Protein 1TUC (pdb70)

Organism: Gallus gallus (NCBI:txid9031)

Structure (mmCIF, N/CA/C/O backbone):
data_1TUC
#
_entry.id   1TUC
#
_cell.length_a   41.800
_cell.length_b   41.800
_cell.length_c   92.040
_cell.angle_alpha   90.00
_cell.angle_beta   90.00
_cell.angle_gamma   90.00
#
_symmetry.space_grou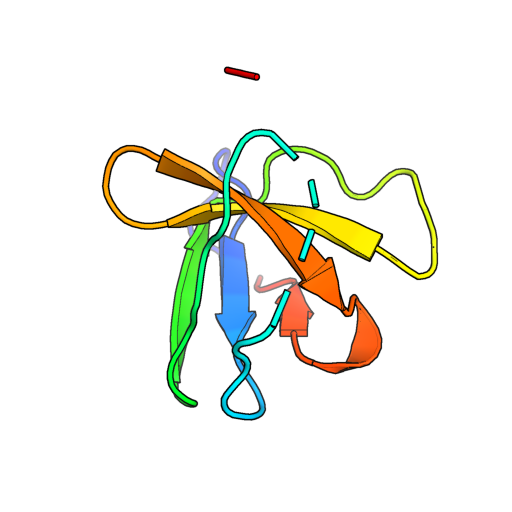p_name_H-M   'P 43 21 2'
#
loop_
_entity.id
_entity.type
_entity.pdbx_description
1 polymer ALPHA-SPECTRIN
2 water water
#
loop_
_atom_site.group_PDB
_atom_site.id
_atom_site.type_symbol
_atom_site.label_atom_id
_atom_site.label_alt_id
_atom_site.label_comp_id
_atom_site.label_asym_id
_atom_site.label_entity_id
_atom_site.label_seq_id
_atom_site.pdbx_PDB_ins_code
_atom_site.Cartn_x
_atom_site.Cartn_y
_atom_site.Cartn_z
_atom_site.occupancy
_atom_site.B_iso_or_equiv
_atom_site.auth_seq_id
_atom_site.auth_comp_id
_atom_site.auth_asym_id
_atom_site.auth_atom_id
_atom_site.pdbx_PDB_model_num
ATOM 1 N N . MET A 1 1 ? 10.369 14.621 21.432 1.00 65.06 100 MET A N 1
ATOM 2 C CA . MET A 1 1 ? 10.650 15.956 22.008 1.00 64.33 100 MET A CA 1
ATOM 3 C C . MET A 1 1 ? 9.532 16.934 21.681 1.00 62.88 100 MET A C 1
ATOM 4 O O . MET A 1 1 ? 8.888 16.845 20.634 1.00 63.21 100 MET A O 1
ATOM 9 N N . GLY A 1 2 ? 9.357 17.910 22.556 1.00 60.86 101 GLY A N 1
ATOM 10 C CA . GLY A 1 2 ? 8.295 18.876 22.367 1.00 58.17 101 GLY A CA 1
ATOM 11 C C . GLY A 1 2 ? 7.192 18.370 23.260 1.00 56.42 101 GLY A C 1
ATOM 12 O O . GLY A 1 2 ? 6.550 17.379 22.925 1.00 56.62 101 GLY A O 1
ATOM 13 N N . PRO A 1 3 ? 7.019 18.971 24.449 1.00 54.87 20 PRO A N 1
ATOM 14 C CA . PRO A 1 3 ? 5.999 18.590 25.426 1.00 53.95 20 PRO A CA 1
ATOM 15 C C . PRO A 1 3 ? 4.609 18.327 24.848 1.00 53.61 20 PRO A C 1
ATOM 16 O O . PRO A 1 3 ? 4.079 19.124 24.068 1.00 52.14 20 PRO A O 1
ATOM 20 N N . ARG A 1 4 ? 4.048 17.186 25.242 1.00 54.14 21 ARG A N 1
ATOM 21 C CA . ARG A 1 4 ? 2.723 16.742 24.820 1.00 54.46 21 ARG A CA 1
ATOM 22 C C . ARG A 1 4 ? 1.971 16.214 26.029 1.00 53.07 21 ARG A C 1
ATOM 23 O O . ARG A 1 4 ? 2.578 15.884 27.046 1.00 52.56 21 ARG A O 1
ATOM 31 N N . GLU A 1 5 ? 0.648 16.138 25.910 1.00 51.77 22 GLU A N 1
ATOM 32 C CA . GLU A 1 5 ? -0.220 15.653 26.979 1.00 49.59 22 GLU A CA 1
ATOM 33 C C . GLU A 1 5 ? 0.014 14.166 27.271 1.00 47.00 22 GLU A C 1
ATOM 34 O O . GLU A 1 5 ? -0.298 13.307 26.446 1.00 46.23 22 GLU A O 1
ATOM 40 N N . VAL A 1 6 ? 0.601 13.862 28.427 1.00 42.93 23 VAL A N 1
ATOM 41 C CA . VAL A 1 6 ? 0.840 12.465 28.803 1.00 39.03 23 VAL A CA 1
ATOM 42 C C . VAL A 1 6 ? 0.022 12.118 30.043 1.00 37.00 23 VAL A C 1
ATOM 43 O O . VAL A 1 6 ? -0.304 12.996 30.844 1.00 37.42 23 VAL A O 1
ATOM 47 N N . THR A 1 7 ? -0.290 10.842 30.209 1.00 33.17 24 THR A N 1
ATOM 48 C CA . THR A 1 7 ? -1.056 10.388 31.367 1.00 30.08 24 THR A CA 1
ATOM 49 C C . THR A 1 7 ? -0.308 9.187 31.944 1.00 26.46 24 THR A C 1
ATOM 50 O O . THR A 1 7 ? 0.579 8.627 31.298 1.00 26.98 24 THR A O 1
ATOM 54 N N . MET A 1 8 ? -0.633 8.816 33.169 1.00 24.36 25 MET A N 1
ATOM 55 C CA . MET A 1 8 ? -0.007 7.659 33.779 1.00 23.16 25 MET A CA 1
ATOM 56 C C . MET A 1 8 ? -0.943 7.004 34.780 1.00 22.90 25 MET A C 1
ATOM 57 O O . MET A 1 8 ? -1.841 7.652 35.348 1.00 20.85 25 MET A O 1
ATOM 62 N N . LYS A 1 9 ? -0.780 5.695 34.929 1.00 23.20 26 LYS A N 1
ATOM 63 C CA . LYS A 1 9 ? -1.571 4.920 35.872 1.00 24.05 26 LYS A CA 1
ATOM 64 C C . LYS A 1 9 ? -0.648 4.564 37.033 1.00 22.88 26 LYS A C 1
ATOM 65 O O . LYS A 1 9 ? 0.573 4.463 36.852 1.00 21.58 26 LYS A O 1
ATOM 71 N N . LYS A 1 10 ? -1.217 4.432 38.227 1.00 22.31 27 LYS A N 1
ATOM 72 C CA . LYS A 1 10 ? -0.432 4.105 39.409 1.00 21.69 27 LYS A CA 1
ATOM 73 C C . LYS A 1 10 ? 0.285 2.803 39.112 1.00 22.53 27 LYS A C 1
ATOM 74 O O . LYS A 1 10 ? -0.319 1.865 38.601 1.00 22.12 27 LYS A O 1
ATOM 80 N N . GLY A 1 11 ? 1.599 2.789 39.306 1.00 21.85 28 GLY A N 1
ATOM 81 C CA . GLY A 1 11 ? 2.345 1.578 39.061 1.00 18.51 28 GLY A CA 1
ATOM 82 C C . GLY A 1 11 ? 3.185 1.619 37.816 1.00 17.67 28 GLY A C 1
ATOM 83 O O . GLY A 1 11 ? 4.051 0.778 37.661 1.00 18.96 28 GLY A O 1
ATOM 84 N N . ASP A 1 12 ? 2.935 2.560 36.919 1.00 17.26 29 ASP A N 1
ATOM 85 C CA . ASP A 1 12 ? 3.739 2.647 35.704 1.00 18.05 29 ASP A CA 1
ATOM 86 C C . ASP A 1 12 ? 5.165 3.051 36.058 1.00 17.81 29 ASP A C 1
ATOM 87 O O . ASP A 1 12 ? 5.390 3.770 37.040 1.00 17.91 29 ASP A O 1
ATOM 92 N N . ILE A 1 13 ? 6.128 2.538 35.298 1.00 15.89 30 ILE A N 1
ATOM 93 C CA . ILE A 1 13 ? 7.539 2.890 35.482 1.00 16.53 30 ILE A CA 1
ATOM 94 C C . ILE A 1 13 ? 7.900 3.668 34.217 1.00 14.59 30 ILE A C 1
ATOM 95 O O . ILE A 1 13 ? 7.772 3.156 33.096 1.00 12.81 30 ILE A O 1
ATOM 100 N N . LEU A 1 14 ? 8.229 4.945 34.406 1.00 14.16 31 LEU A N 1
ATOM 101 C CA . LEU A 1 14 ? 8.536 5.843 33.294 1.00 14.80 31 LEU A CA 1
ATOM 102 C C . LEU A 1 14 ? 9.994 6.232 33.225 1.00 14.00 31 LEU A C 1
ATOM 103 O O . LEU A 1 14 ? 10.673 6.315 34.239 1.00 12.82 31 LEU A O 1
ATOM 108 N N . THR A 1 15 ? 10.477 6.458 32.009 1.00 15.38 32 THR A N 1
ATOM 109 C CA . THR A 1 15 ? 11.851 6.892 31.831 1.00 17.27 32 THR A CA 1
ATOM 110 C C . THR A 1 15 ? 11.874 8.400 32.088 1.00 17.78 32 THR A C 1
ATOM 111 O O . THR A 1 15 ? 11.101 9.161 31.479 1.00 18.23 32 THR A O 1
ATOM 115 N N . LEU A 1 16 ? 12.692 8.795 33.056 1.00 17.58 33 LEU A N 1
ATOM 116 C CA . LEU A 1 16 ? 12.865 10.187 33.471 1.00 16.87 33 LEU A CA 1
ATOM 117 C C . LEU A 1 16 ? 13.825 10.917 32.542 1.00 17.59 33 LEU A C 1
ATOM 118 O O . LEU A 1 16 ? 14.987 10.529 32.403 1.00 18.64 33 LEU A O 1
ATOM 123 N N . LEU A 1 17 ? 13.347 11.997 31.936 1.00 16.90 34 LEU A N 1
ATOM 124 C CA . LEU A 1 17 ? 14.168 12.783 31.035 1.00 15.99 34 LEU A CA 1
ATOM 125 C C . LEU A 1 17 ? 14.784 14.027 31.687 1.00 16.08 34 LEU A C 1
ATOM 126 O O . LEU A 1 17 ? 15.949 14.353 31.447 1.00 16.78 34 LEU A O 1
ATOM 131 N N . ASN A 1 18 ? 14.014 14.726 32.503 1.00 15.02 35 ASN A N 1
ATOM 132 C CA . ASN A 1 18 ? 14.523 15.944 33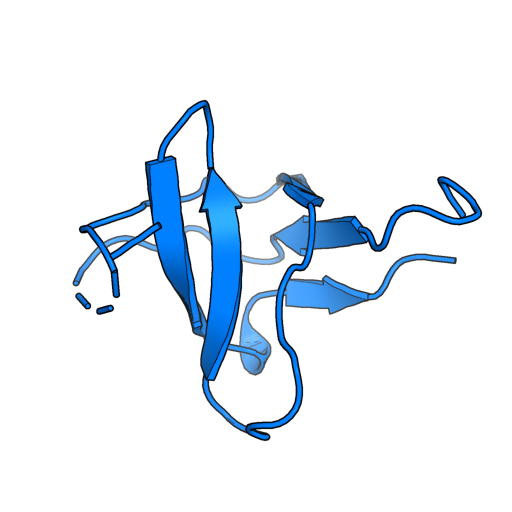.122 1.00 14.08 35 ASN A CA 1
ATOM 133 C C . ASN A 1 18 ? 13.855 16.197 34.465 1.00 12.49 35 ASN A C 1
ATOM 134 O O . ASN A 1 18 ? 12.634 16.361 34.541 1.00 12.70 35 ASN A O 1
ATOM 139 N N . SER A 1 19 ? 14.655 16.212 35.521 1.00 11.35 36 SER A N 1
ATOM 140 C CA . SER A 1 19 ? 14.131 16.466 36.853 1.00 14.63 36 SER A CA 1
ATOM 141 C C . SER A 1 19 ? 14.773 17.683 37.477 1.00 14.08 36 SER A C 1
ATOM 142 O O . SER A 1 19 ? 14.951 17.725 38.680 1.00 16.40 36 SER A O 1
ATOM 145 N N . THR A 1 20 ? 15.163 18.651 36.658 1.00 14.60 37 THR A N 1
ATOM 146 C CA . THR A 1 20 ? 15.789 19.866 37.169 1.00 14.96 37 THR A CA 1
ATOM 147 C C . THR A 1 20 ? 14.770 20.735 37.928 1.00 15.69 37 THR A C 1
ATOM 148 O O . THR A 1 20 ? 15.134 21.492 38.822 1.00 16.36 37 THR A O 1
ATOM 152 N N . ASN A 1 21 ? 13.493 20.612 37.584 1.00 15.21 38 ASN A N 1
ATOM 153 C CA . ASN A 1 21 ? 12.466 21.394 38.252 1.00 16.41 38 ASN A CA 1
ATOM 154 C C .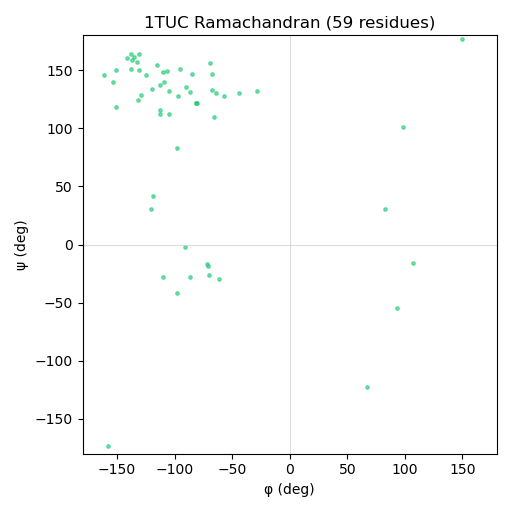 ASN A 1 21 ? 11.948 20.597 39.454 1.00 19.39 38 ASN A C 1
ATOM 155 O O . ASN A 1 21 ? 11.684 19.392 39.345 1.00 19.26 38 ASN A O 1
ATOM 160 N N . LYS A 1 22 ? 11.796 21.258 40.600 1.00 20.40 39 LYS A N 1
ATOM 161 C CA . LYS A 1 22 ? 11.334 20.561 41.794 1.00 21.98 39 LYS A CA 1
ATOM 162 C C . LYS A 1 22 ? 9.869 20.129 41.807 1.00 21.54 39 LYS A C 1
ATOM 163 O O . LYS A 1 22 ? 9.483 19.253 42.582 1.00 22.83 39 LYS A O 1
ATOM 169 N N . ASP A 1 23 ? 9.053 20.718 40.942 1.00 19.54 40 ASP A N 1
ATOM 170 C CA . ASP A 1 23 ? 7.644 20.381 40.910 1.00 19.32 40 ASP A CA 1
ATOM 171 C C . ASP A 1 23 ? 7.152 19.610 39.690 1.00 17.02 40 ASP A C 1
ATOM 172 O O . ASP A 1 23 ? 6.184 18.855 39.785 1.00 15.52 40 ASP A O 1
ATOM 177 N N . TRP A 1 24 ? 7.808 19.790 38.550 1.00 17.04 41 TRP A N 1
ATOM 178 C CA . TRP A 1 24 ? 7.388 19.132 37.311 1.00 17.41 41 TRP A CA 1
ATOM 179 C C . TRP A 1 24 ? 8.563 18.477 36.618 1.00 16.14 41 TRP A C 1
ATOM 180 O O . TRP A 1 24 ? 9.556 19.132 36.322 1.00 16.01 41 TRP A O 1
ATOM 191 N N . TRP A 1 25 ? 8.423 17.178 36.366 1.00 15.70 42 TRP A N 1
ATOM 192 C CA . TRP A 1 25 ? 9.457 16.387 35.737 1.00 14.24 42 TRP A CA 1
ATOM 193 C C . TRP A 1 25 ? 9.048 15.915 34.349 1.00 13.78 42 TRP A C 1
ATOM 194 O O . TRP A 1 25 ? 7.900 15.545 34.134 1.00 14.35 42 TRP A O 1
ATOM 205 N N . LYS A 1 26 ? 9.979 15.994 33.404 1.00 14.31 43 LYS A N 1
ATOM 206 C CA . LYS A 1 26 ? 9.746 15.563 32.032 1.00 14.70 43 LYS A CA 1
ATOM 207 C C . LYS A 1 26 ? 10.048 14.070 31.954 1.00 15.65 43 LYS A C 1
ATOM 208 O O . LYS A 1 26 ? 11.077 13.591 32.438 1.00 15.74 43 LYS A O 1
ATOM 214 N N . VAL A 1 27 ? 9.119 13.337 31.362 1.00 17.43 44 VAL A N 1
ATOM 215 C CA . VAL A 1 27 ? 9.221 11.903 31.238 1.00 19.32 44 VAL A CA 1
ATOM 216 C C . VAL A 1 27 ? 8.772 11.449 29.858 1.00 22.07 44 VAL A C 1
ATOM 217 O O . VAL A 1 27 ? 8.126 12.193 29.105 1.00 19.24 44 VAL A O 1
ATOM 221 N N . GLU A 1 28 ? 9.134 10.213 29.541 1.00 26.30 45 GLU A N 1
ATOM 222 C CA . GLU A 1 28 ? 8.760 9.588 28.287 1.00 32.54 45 GLU A CA 1
ATOM 223 C C . GLU A 1 28 ? 7.647 8.572 28.562 1.00 33.97 45 GLU A C 1
ATOM 224 O O . GLU A 1 28 ? 7.842 7.623 29.313 1.00 33.00 45 GLU A O 1
ATOM 230 N N . VAL A 1 29 ? 6.446 8.849 28.066 1.00 37.92 46 VAL A N 1
ATOM 231 C CA . VAL A 1 29 ? 5.320 7.944 28.254 1.00 43.38 46 VAL A CA 1
ATOM 232 C C . VAL A 1 29 ? 4.983 7.388 26.877 1.00 46.95 46 VAL A C 1
ATOM 233 O O . VAL A 1 29 ? 4.492 8.119 26.001 1.00 47.25 46 VAL A O 1
ATOM 237 N N . ASN A 1 30 ? 5.214 6.087 26.704 1.00 51.45 47 ASN A N 1
ATOM 238 C CA . ASN A 1 30 ? 4.994 5.410 25.422 1.00 54.67 47 ASN A CA 1
ATOM 239 C C . ASN A 1 30 ? 6.050 6.014 24.491 1.00 55.65 47 ASN A C 1
ATOM 240 O O . ASN A 1 30 ? 7.249 5.984 24.813 1.00 56.20 47 ASN A O 1
ATOM 245 N N . ASP A 1 31 ? 5.620 6.609 23.381 1.00 55.81 48 ASP A N 1
ATOM 246 C CA . ASP A 1 31 ? 6.560 7.229 22.442 1.00 56.33 48 ASP A CA 1
ATOM 247 C C . ASP A 1 31 ? 6.207 8.719 22.382 1.00 54.03 48 ASP A C 1
ATOM 248 O O . ASP A 1 31 ? 6.226 9.345 21.320 1.00 54.40 48 ASP A O 1
ATOM 253 N N . ARG A 1 32 ? 5.926 9.283 23.554 1.00 50.88 49 ARG A N 1
ATOM 254 C CA . ARG A 1 32 ? 5.520 10.680 23.708 1.00 46.08 49 ARG A CA 1
ATOM 255 C C . ARG A 1 32 ? 6.253 11.263 24.934 1.00 41.42 49 ARG A C 1
ATOM 256 O O . ARG A 1 32 ? 6.600 10.525 25.857 1.00 40.80 49 ARG A O 1
ATOM 264 N N . GLN A 1 33 ? 6.518 12.568 24.936 1.00 35.77 50 GLN A N 1
ATOM 265 C CA . GLN A 1 33 ? 7.203 13.206 26.061 1.00 30.28 50 GLN A CA 1
ATOM 266 C C . GLN A 1 33 ? 6.362 14.292 26.704 1.00 27.10 50 GLN A C 1
ATOM 267 O O . GLN A 1 33 ? 5.798 15.141 26.021 1.00 26.72 50 GLN A O 1
ATOM 273 N N . GLY A 1 34 ? 6.301 14.285 28.030 1.00 24.89 51 GLY A N 1
ATOM 274 C CA . GLY A 1 34 ? 5.519 15.283 28.727 1.00 21.58 51 GLY A CA 1
ATOM 275 C C . GLY A 1 34 ? 5.931 15.509 30.167 1.00 19.95 51 GLY A C 1
ATOM 276 O O . GLY A 1 34 ? 6.914 14.953 30.641 1.00 18.47 51 GLY A O 1
ATOM 277 N N . PHE A 1 35 ? 5.147 16.313 30.870 1.00 19.05 52 PHE A N 1
ATOM 278 C CA . PHE A 1 35 ? 5.411 16.641 32.259 1.00 18.76 52 PHE A CA 1
ATOM 279 C C . PHE A 1 35 ? 4.407 15.998 33.197 1.00 17.69 52 PHE A C 1
ATOM 280 O O . PHE A 1 35 ? 3.208 15.951 32.914 1.00 18.19 52 PHE A O 1
ATOM 288 N N . VAL A 1 36 ? 4.915 15.521 34.327 1.00 16.67 53 VAL A N 1
ATOM 289 C CA . VAL A 1 36 ? 4.080 14.923 35.352 1.00 16.29 53 VAL A CA 1
ATOM 290 C C . VAL A 1 36 ? 4.527 15.546 36.660 1.00 15.61 53 VAL A C 1
ATOM 291 O O . VAL A 1 36 ? 5.627 16.104 36.742 1.00 12.14 53 VAL A O 1
ATOM 295 N N . PRO A 1 37 ? 3.646 15.537 37.681 1.00 15.83 54 PRO A N 1
ATOM 296 C CA . PRO A 1 37 ? 4.026 16.123 38.966 1.00 15.46 54 PRO A CA 1
ATOM 297 C C . PRO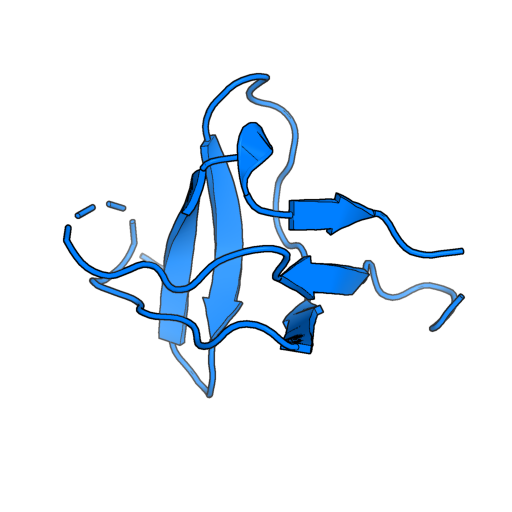 A 1 37 ? 5.127 15.296 39.645 1.00 15.79 54 PRO A C 1
ATOM 298 O O . PRO A 1 37 ? 5.059 14.069 39.692 1.00 16.11 54 PRO A O 1
ATOM 302 N N . ALA A 1 38 ? 6.161 15.970 40.129 1.00 15.86 55 ALA A N 1
ATOM 303 C CA . ALA A 1 38 ? 7.263 15.306 40.819 1.00 15.25 55 ALA A CA 1
ATOM 304 C C . ALA A 1 38 ? 6.756 14.602 42.076 1.00 14.71 55 ALA A C 1
ATOM 305 O O . ALA A 1 38 ? 7.324 13.608 42.503 1.00 14.69 55 ALA A O 1
ATOM 307 N N . ALA A 1 39 ? 5.699 15.132 42.685 1.00 14.58 56 ALA A N 1
ATOM 308 C CA . ALA A 1 39 ? 5.140 14.527 43.902 1.00 14.49 56 ALA A CA 1
ATOM 309 C C . ALA A 1 39 ? 4.398 13.215 43.639 1.00 14.34 56 ALA A C 1
ATOM 310 O O . ALA A 1 39 ? 4.120 12.449 44.563 1.00 14.10 56 ALA A O 1
ATOM 312 N N . TYR A 1 40 ? 4.049 12.975 42.389 1.00 13.60 57 TYR A N 1
ATOM 313 C CA . TYR A 1 40 ? 3.335 11.766 42.027 1.00 15.80 57 TYR A CA 1
ATOM 314 C C . TYR A 1 40 ? 4.256 10.608 41.636 1.00 16.94 57 TYR A C 1
ATOM 315 O O . TYR A 1 40 ? 3.772 9.518 41.329 1.00 16.42 57 TYR A O 1
ATOM 324 N N . VAL A 1 41 ? 5.568 10.830 41.618 1.00 16.06 58 VAL A N 1
ATOM 325 C CA . VAL A 1 41 ? 6.502 9.774 41.206 1.00 15.54 58 VAL A CA 1
ATOM 326 C C . VAL A 1 41 ? 7.714 9.697 42.110 1.00 15.93 58 VAL A C 1
ATOM 327 O O . VAL A 1 41 ? 8.044 10.658 42.791 1.00 16.94 58 VAL A O 1
ATOM 331 N N . LYS A 1 42 ? 8.378 8.550 42.099 1.00 15.54 59 LYS A N 1
ATOM 332 C CA . LYS A 1 42 ? 9.578 8.349 42.908 1.00 15.96 59 LYS A CA 1
ATOM 333 C C . LYS A 1 42 ? 10.737 7.808 42.051 1.00 16.99 59 LYS A C 1
ATOM 334 O O . LYS A 1 42 ? 10.580 6.818 41.315 1.00 17.52 59 LYS A O 1
ATOM 340 N N . LYS A 1 43 ? 11.897 8.467 42.138 1.00 17.95 60 LYS A N 1
ATOM 341 C CA . LYS A 1 43 ? 13.086 8.022 41.410 1.00 19.61 60 LYS A CA 1
ATOM 342 C C . LYS A 1 43 ? 13.489 6.655 41.950 1.00 20.37 60 LYS A C 1
ATOM 343 O O . LYS A 1 43 ? 13.605 6.451 43.165 1.00 21.27 60 LYS A O 1
ATOM 349 N N . LEU A 1 44 ? 13.701 5.717 41.034 1.00 21.11 61 LEU A N 1
ATOM 350 C CA . LEU A 1 44 ? 14.038 4.368 41.406 1.00 22.63 61 LEU A CA 1
ATOM 351 C C . LEU A 1 44 ? 15.528 4.127 41.414 1.00 27.15 61 LEU A C 1
ATOM 352 O O . LEU A 1 44 ? 16.261 4.770 40.693 1.00 28.33 61 LEU A O 1
ATOM 357 N N . ASP A 1 45 ? 15.955 3.201 42.266 1.00 33.77 62 ASP A N 1
ATOM 358 C CA . ASP A 1 45 ? 17.354 2.795 42.379 1.00 39.96 62 ASP A CA 1
ATOM 359 C C . ASP A 1 45 ? 17.577 1.531 41.569 1.00 42.17 62 ASP A C 1
ATOM 360 O O . ASP A 1 45 ? 17.453 0.420 42.090 1.00 41.25 62 ASP A O 1
ATOM 365 N N . SER A 1 46 ? 17.783 1.737 40.268 1.00 45.42 2 SER A N 1
ATOM 366 C CA . SER A 1 46 ? 18.076 0.701 39.271 1.00 49.21 2 SER A CA 1
ATOM 367 C C . SER A 1 46 ? 17.554 1.051 37.891 1.00 51.56 2 SER A C 1
ATOM 368 O O . SER A 1 46 ? 16.880 2.066 37.712 1.00 50.40 2 SER A O 1
ATOM 371 N N . GLY A 1 47 ? 17.859 0.168 36.939 1.00 54.75 3 GLY A N 1
ATOM 372 C CA . GLY A 1 47 ? 17.535 0.393 35.539 1.00 56.96 3 GLY A CA 1
ATOM 373 C C . GLY A 1 47 ? 18.696 1.271 35.111 1.00 57.97 3 GLY A C 1
ATOM 374 O O . GLY A 1 47 ? 18.587 2.106 34.221 1.00 57.08 3 GLY A O 1
ATOM 375 N N . THR A 1 48 ? 19.815 1.020 35.791 1.00 60.39 4 THR A N 1
ATOM 376 C CA . THR A 1 48 ? 21.087 1.718 35.691 1.00 61.28 4 THR A CA 1
ATOM 377 C C . THR A 1 48 ? 21.458 2.370 34.378 1.00 59.83 4 THR A C 1
ATOM 378 O O . THR A 1 48 ? 21.378 1.757 33.315 1.00 60.44 4 THR A O 1
ATOM 382 N N . GLY A 1 49 ? 21.897 3.621 34.479 1.00 57.60 5 GLY A N 1
ATOM 383 C CA . GLY A 1 49 ? 22.279 4.374 33.306 1.00 56.88 5 GLY A CA 1
ATOM 384 C C . GLY A 1 49 ? 21.051 5.144 32.886 1.00 55.77 5 GLY A C 1
ATOM 385 O O . GLY A 1 49 ? 21.084 6.366 32.742 1.00 58.28 5 GLY A O 1
ATO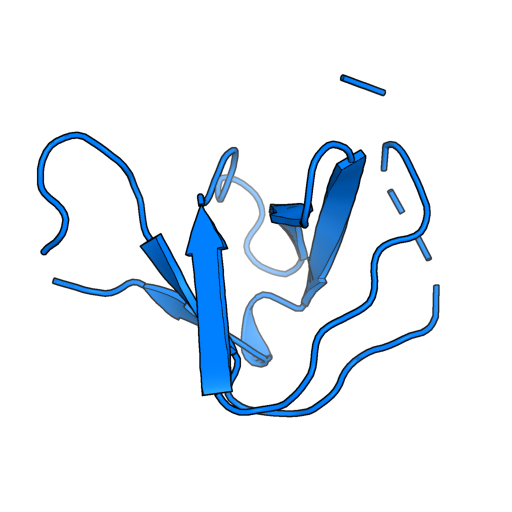M 386 N N . LYS A 1 50 ? 19.956 4.425 32.694 1.00 52.79 6 LYS A N 1
ATOM 387 C CA . LYS A 1 50 ? 18.703 5.054 32.327 1.00 49.95 6 LYS A CA 1
ATOM 388 C C . LYS A 1 50 ? 18.043 5.497 33.645 1.00 45.69 6 LYS A C 1
ATOM 389 O O . LYS A 1 50 ? 18.248 4.879 34.691 1.00 45.33 6 LYS A O 1
ATOM 395 N N . GLU A 1 51 ? 17.316 6.611 33.604 1.00 39.81 7 GLU A N 1
ATOM 396 C CA . GLU A 1 51 ? 16.658 7.138 34.786 1.00 33.16 7 GLU A CA 1
ATOM 397 C C . GLU A 1 51 ? 15.215 6.674 34.787 1.00 26.43 7 GLU A C 1
ATOM 398 O O . GLU A 1 51 ? 14.504 6.863 33.810 1.00 22.72 7 GLU A O 1
ATOM 404 N N . LEU A 1 52 ? 14.786 6.075 35.888 1.00 20.16 8 LEU A N 1
ATOM 405 C CA . LEU A 1 52 ? 13.419 5.563 36.004 1.00 17.85 8 LEU A CA 1
ATOM 406 C C . LEU A 1 52 ? 12.661 6.103 37.200 1.00 14.64 8 LEU A C 1
ATOM 407 O O . LEU A 1 52 ? 13.244 6.328 38.259 1.00 13.27 8 LEU A O 1
ATOM 412 N N . VAL A 1 53 ? 11.354 6.283 37.027 1.00 13.68 9 VAL A N 1
ATOM 413 C CA . VAL A 1 53 ? 10.492 6.732 38.109 1.00 13.24 9 VAL A CA 1
ATOM 414 C C . VAL A 1 53 ? 9.274 5.817 38.175 1.00 11.35 9 VAL A C 1
ATOM 415 O O . VAL A 1 53 ? 8.855 5.241 37.161 1.00 11.34 9 VAL A O 1
ATOM 419 N N . LEU A 1 54 ? 8.746 5.664 39.374 1.00 10.43 10 LEU A N 1
ATOM 420 C CA . LEU A 1 54 ? 7.554 4.860 39.610 1.00 12.70 10 LEU A CA 1
ATOM 421 C C . LEU A 1 54 ? 6.392 5.835 39.848 1.00 13.66 10 LEU A C 1
ATOM 422 O O . LEU A 1 54 ? 6.538 6.775 40.624 1.00 14.29 10 LEU A O 1
ATOM 427 N N . ALA A 1 55 ? 5.265 5.614 39.182 1.00 14.20 11 ALA A N 1
ATOM 428 C CA . ALA A 1 55 ? 4.080 6.452 39.359 1.00 14.81 11 ALA A CA 1
ATOM 429 C C . ALA A 1 55 ? 3.356 5.996 40.630 1.00 15.06 11 ALA A C 1
ATOM 430 O O . ALA A 1 55 ? 3.021 4.819 4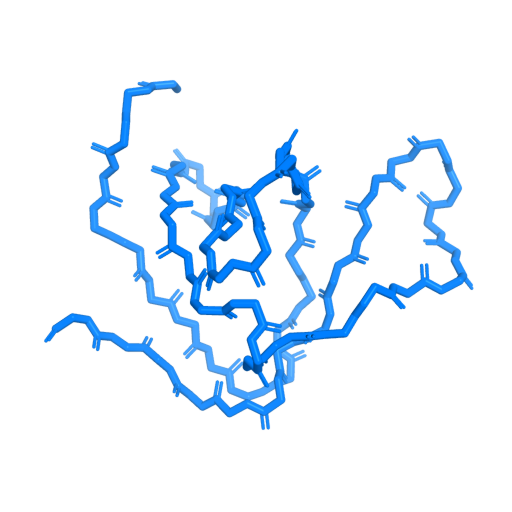0.788 1.00 15.35 11 ALA A O 1
ATOM 432 N N . LEU A 1 56 ? 3.199 6.921 41.565 1.00 14.11 12 LEU A N 1
ATOM 433 C CA . LEU A 1 56 ? 2.553 6.649 42.838 1.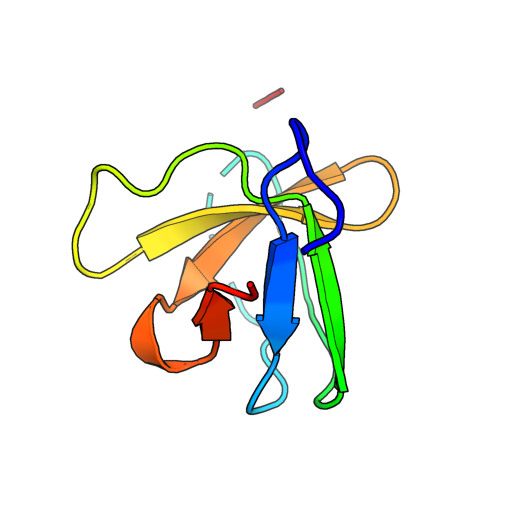00 14.99 12 LEU A CA 1
ATOM 434 C C . LEU A 1 56 ? 1.028 6.810 42.789 1.00 15.04 12 LEU A C 1
ATOM 435 O O . LEU A 1 56 ? 0.321 6.185 43.573 1.00 15.26 12 LEU A O 1
ATOM 440 N N . TYR A 1 57 ? 0.539 7.674 41.899 1.00 14.01 13 TYR A N 1
ATOM 441 C CA . TYR A 1 57 ? -0.888 7.944 41.737 1.00 15.16 13 TYR A CA 1
ATOM 442 C C . TYR A 1 57 ? -1.193 8.111 40.254 1.00 16.60 13 TYR A C 1
ATOM 443 O O . TYR A 1 57 ? -0.284 8.319 39.445 1.00 15.75 13 TYR A O 1
ATOM 452 N N . ASP A 1 58 ? -2.460 7.972 39.886 1.00 18.26 14 ASP A N 1
ATOM 453 C CA . ASP A 1 58 ? -2.851 8.180 38.491 1.00 19.26 14 ASP A CA 1
ATOM 454 C C . ASP A 1 58 ? -2.705 9.665 38.216 1.00 19.53 14 ASP A C 1
ATOM 455 O O . ASP A 1 58 ? -2.806 10.485 39.135 1.00 18.46 14 ASP A O 1
ATOM 460 N N . TYR A 1 59 ? -2.521 10.010 36.946 1.00 21.14 15 TYR A N 1
ATOM 461 C CA . TYR A 1 59 ? -2.404 11.399 36.534 1.00 24.50 15 TYR A CA 1
ATOM 462 C C . TYR A 1 59 ? -2.838 11.589 35.089 1.00 28.18 15 TYR A C 1
ATOM 463 O O . TYR A 1 59 ? -2.491 10.810 34.199 1.00 28.10 15 TYR A O 1
ATOM 472 N N . GLN A 1 60 ? -3.539 12.691 34.865 1.00 34.71 16 GLN A N 1
ATOM 473 C CA . GLN A 1 60 ? -4.045 13.078 33.559 1.00 39.98 16 GLN A CA 1
ATOM 474 C C . GLN A 1 60 ? -4.347 14.558 33.694 1.00 41.74 16 GLN A C 1
ATOM 475 O O . GLN A 1 60 ? -4.703 15.025 34.775 1.00 42.59 16 GLN A O 1
ATOM 481 N N . GLU A 1 61 ? -4.153 15.309 32.625 1.00 44.37 17 GLU A N 1
ATOM 482 C CA . GLU A 1 61 ? -4.456 16.727 32.666 1.00 46.52 17 GLU A CA 1
ATOM 483 C C . GLU A 1 61 ? -5.970 16.793 32.481 1.00 47.51 17 GLU A C 1
ATOM 484 O O . GLU A 1 61 ? -6.624 17.481 33.288 1.00 48.25 17 GLU A O 1
#

Solvent-accessible surface area: 4256 Å² total; per-residue (Å²): 198,38,88,136,88,6,49,2,105,150,44,54,105,10,29,11,75,66,35,128,80,170,74,113,33,26,0,64,13,131,149,83,29,0,86,0,15,13,79,77,8,129,92,58,149,78,35,131,76,124,95,39,0,57,2,59,122,76,40,125,106

Sequence (61 aa):
MGPREVTMKKGDILTLLNSTNKDWWKVEVNDRQGFVPAAYVKKLDSGTGKELVLALYDYQE

GO terms:
  GO:0043034 costamere (C, IDA)

InterPro domains:
  IPR001452 SH3 domain [PF00018] (974-1018)
  IPR001452 SH3 domain [PR00452] (970-980)
  IPR001452 SH3 domain [PR00452] (984-999)
  IPR001452 SH3 domain [PR00452] (1012-1024)
  IPR001452 SH3 domain [PS50002] (967-1026)
  IPR001452 SH3 domain [SM00326] (970-1025)
  IPR002017 Spectrin repeat [PF00435] (44-146)
  IPR002017 Spectrin repeat [PF00435] (150-251)
  IPR002017 Spectrin repeat [PF00435] (256-358)
  IPR002017 Spectrin repeat [PF00435] (361-465)
  IPR002017 Spectrin repeat [PF00435] (468-570)
  IPR002017 Spectrin repeat [PF00435] (574-676)
  IPR002017 Spectrin repeat [PF00435] (679-781)
  IPR002017 Spectrin repeat [PF00435] (785-888)
  IPR002017 Spectrin repeat [PF00435] (891-969)
  IPR002017 Spectrin repeat [PF00435] (1095-1162)
  IPR002017 Spectrin repeat [PF00435] (1234-1336)
  IPR002017 Spectrin repeat [PF00435] (1339-1442)
  IPR002017 Spectrin repeat [PF00435] (1446-1549)
  IPR002017 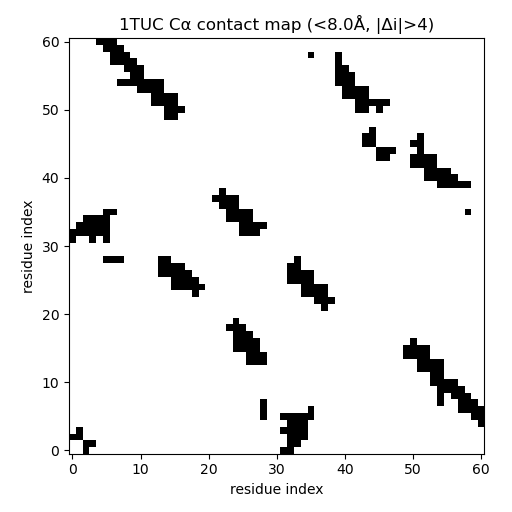Spectrin repeat [PF00435] (1552-1661)

B-factor: mean 29.86, std 16.13, range [10.43, 69.45]

Secondary structure (P-SEA, 3-state):
ccccbbbbcccbbbbbcccccccbbbbbcccccccccccccccccccccbbbbbbcccccc

Foldseek 3Di:
DPADWDWDAQFDKWFWDADPDPFWTWTQDPNHIHIDGPVQWAWDDDVPPTTIIGGHHIDGD

Nearest PDB structures (foldseek):
  1tuc-assembly1_A  TM=1.017E+00  e=3.866E-11  Gallus gallus
  2kxd-assembly1_A  TM=8.611E-01  e=8.898E-09  synthetic construct
  2jmc-assembly1_A  TM=8.526E-01  e=1.023E-07  Gallus gallus
  1xov-assembly1_A  TM=6.589E-01  e=5.572E-02  Listeria phage PSA
  6zu5-assembly1_LH0  TM=3.223E-01  e=1.557E+00  Paranosema locustae

Radius of gyration: 10.32 Å; Cα contacts (8 Å, |Δi|>4): 144; chains: 1; bounding box: 27×21×22 Å

CATH classification: 2.30.30.40